Protein AF-A0A137QUU4-F1 (afdb_monomer_lite)

Secondary structure (DSSP, 8-state):
------EEEEEE-SS-HHHHHHHHHHHHHHHHH-TTS-HHHHHHHHS-TT-EEEEEEETTTEEEEEEEEEEEGGGTEEEEEEEEE-GGG-TT-------------

Radius of gyration: 16.74 Å; chains: 1; bounding box: 44×27×54 Å

pLDDT: mean 82.8, std 20.65, range [36.38, 97.19]

Sequence (105 aa):
MRKGVIQIVPVENDKDPRSWVILTGLKTLFQKQLPKMPREYIARLVYDSNSKGLAIIKKGYKVVGGICYRPFAHRGFAEIVFFATNSADQEKAGLGLSSSTASTD

Structure (mmCIF, N/CA/C/O backbone):
data_AF-A0A137QUU4-F1
#
_entry.id   AF-A0A137QUU4-F1
#
loop_
_atom_site.group_PDB
_atom_site.id
_atom_site.type_symbol
_atom_site.label_atom_id
_atom_site.label_alt_id
_atom_site.label_comp_id
_atom_site.label_asym_id
_atom_site.label_entity_id
_atom_site.label_seq_id
_atom_site.pdbx_PDB_ins_code
_atom_site.Cartn_x
_atom_site.Cartn_y
_atom_site.Cartn_z
_atom_site.occupancy
_atom_site.B_iso_or_equiv
_atom_site.auth_seq_id
_atom_site.auth_comp_id
_atom_site.auth_asym_id
_atom_site.auth_atom_id
_atom_site.pdbx_PDB_model_num
ATOM 1 N N . MET A 1 1 ? -15.311 -14.340 22.860 1.00 45.38 1 MET A N 1
ATOM 2 C CA . MET A 1 1 ? -14.633 -13.575 21.786 1.00 45.38 1 MET A CA 1
ATOM 3 C C . MET A 1 1 ? -15.694 -13.037 20.821 1.00 45.38 1 MET A C 1
ATOM 5 O O . MET A 1 1 ? -16.192 -13.789 19.994 1.00 45.38 1 MET A O 1
ATOM 9 N N . ARG A 1 2 ? -16.176 -11.795 20.989 1.00 42.22 2 ARG A N 1
ATOM 10 C CA . ARG A 1 2 ? -17.314 -11.272 20.203 1.00 42.22 2 ARG A CA 1
ATOM 11 C C . ARG A 1 2 ? -16.852 -10.436 19.001 1.00 42.22 2 ARG A C 1
ATOM 13 O O . ARG A 1 2 ? -16.362 -9.329 19.160 1.00 42.22 2 ARG A O 1
ATOM 20 N N . LYS A 1 3 ? -17.088 -11.002 17.813 1.00 46.69 3 LYS A N 1
ATOM 21 C CA . LYS A 1 3 ? -17.714 -10.389 16.624 1.00 46.69 3 LYS A CA 1
ATOM 22 C C . LYS A 1 3 ? -17.316 -8.940 16.282 1.00 46.69 3 LYS A C 1
ATOM 24 O O . LYS A 1 3 ? -17.992 -7.974 16.627 1.00 46.69 3 LYS A O 1
ATOM 29 N N . GLY A 1 4 ? -16.291 -8.839 15.440 1.00 55.03 4 GLY A N 1
ATOM 30 C CA . GLY A 1 4 ? -15.954 -7.659 14.642 1.00 55.03 4 GLY A CA 1
ATOM 31 C C . GLY A 1 4 ? -14.909 -8.022 13.589 1.00 55.03 4 GLY A C 1
ATOM 32 O O . GLY A 1 4 ? -13.821 -7.464 13.620 1.00 55.03 4 GLY A O 1
ATOM 33 N N . VAL A 1 5 ? -15.237 -9.031 12.770 1.00 73.25 5 VAL A N 1
ATOM 34 C CA . VAL A 1 5 ? -14.356 -9.832 11.894 1.00 73.25 5 VAL A CA 1
ATOM 35 C C . VAL A 1 5 ? -13.211 -9.008 11.297 1.00 73.25 5 VAL A C 1
ATOM 37 O O . VAL A 1 5 ? -13.439 -8.114 10.485 1.00 73.25 5 VAL A O 1
ATOM 40 N N . ILE A 1 6 ? -11.988 -9.314 11.734 1.00 85.19 6 ILE A N 1
ATOM 41 C CA . ILE A 1 6 ? -10.766 -8.868 11.070 1.00 85.19 6 ILE A CA 1
ATOM 42 C C . ILE A 1 6 ? -10.607 -9.747 9.833 1.00 85.19 6 ILE A C 1
ATOM 44 O O . ILE A 1 6 ? -10.666 -10.970 9.944 1.00 85.19 6 ILE A O 1
ATOM 48 N N . GLN A 1 7 ? -10.425 -9.134 8.671 1.00 90.44 7 GLN A N 1
ATOM 49 C CA . GLN A 1 7 ? -10.129 -9.845 7.434 1.00 90.44 7 GLN A CA 1
ATOM 50 C C . GLN A 1 7 ? -8.758 -9.413 6.938 1.00 90.44 7 GLN A C 1
ATOM 52 O O . GLN A 1 7 ? -8.400 -8.237 7.015 1.00 90.44 7 GLN A O 1
ATOM 57 N N . ILE A 1 8 ? -8.000 -10.378 6.436 1.00 92.25 8 ILE A N 1
ATOM 58 C CA . ILE A 1 8 ? -6.738 -10.133 5.754 1.00 92.25 8 ILE A CA 1
ATOM 59 C C . ILE A 1 8 ? -7.036 -10.274 4.269 1.00 92.25 8 ILE A C 1
ATOM 61 O O . ILE A 1 8 ? -7.467 -11.337 3.825 1.00 92.25 8 ILE A O 1
ATOM 65 N N . VAL A 1 9 ? -6.867 -9.187 3.526 1.00 94.19 9 VAL A N 1
ATOM 66 C CA . VAL A 1 9 ? -7.248 -9.110 2.118 1.00 94.19 9 VAL A CA 1
ATOM 67 C C . VAL A 1 9 ? -6.010 -8.769 1.291 1.00 94.19 9 VAL A C 1
ATOM 69 O O . VAL A 1 9 ? -5.404 -7.717 1.530 1.00 94.19 9 VAL A O 1
ATOM 72 N N . PRO A 1 10 ? -5.603 -9.635 0.344 1.00 95.88 10 PRO A N 1
ATOM 73 C CA . PRO A 1 10 ? -4.632 -9.247 -0.667 1.00 95.88 10 PRO A CA 1
ATOM 74 C C . PRO A 1 10 ? -5.272 -8.199 -1.581 1.00 95.88 10 PRO A C 1
ATOM 76 O O . PRO A 1 10 ? -6.427 -8.336 -1.977 1.00 95.88 10 PRO A O 1
ATOM 79 N N . VAL A 1 11 ? -4.535 -7.139 -1.885 1.00 96.38 11 VAL A N 1
ATOM 80 C CA . VAL A 1 11 ? -5.008 -6.037 -2.723 1.00 96.38 11 VAL A CA 1
ATOM 81 C C . VAL A 1 11 ? -3.897 -5.594 -3.662 1.00 96.38 11 VAL A C 1
ATOM 83 O O . VAL A 1 11 ? -2.732 -5.553 -3.282 1.00 96.38 11 VAL A O 1
ATOM 86 N N . GLU A 1 12 ? -4.245 -5.241 -4.888 1.00 96.06 12 GLU A N 1
ATOM 87 C CA . GLU A 1 12 ? -3.324 -4.690 -5.879 1.00 96.06 12 GLU A CA 1
ATOM 88 C C . GLU A 1 12 ? -4.049 -3.631 -6.713 1.00 96.06 12 GLU A C 1
ATOM 90 O O . GLU A 1 12 ? -5.259 -3.444 -6.571 1.00 96.06 12 GLU A O 1
ATOM 95 N N . ASN A 1 13 ? -3.321 -2.877 -7.538 1.00 94.44 13 ASN A N 1
ATOM 96 C CA . ASN A 1 13 ? -3.936 -1.885 -8.421 1.00 94.44 13 ASN A CA 1
ATOM 97 C C . ASN A 1 13 ? -4.534 -2.567 -9.669 1.00 94.44 13 ASN A C 1
ATOM 99 O O . ASN A 1 13 ? -4.013 -2.454 -10.776 1.00 94.44 13 ASN A O 1
ATOM 103 N N . ASP A 1 14 ? -5.630 -3.290 -9.459 1.00 93.94 14 ASP A N 1
ATOM 104 C CA . ASP A 1 14 ? -6.393 -4.072 -10.445 1.00 93.94 14 ASP A CA 1
ATOM 105 C C . ASP A 1 14 ? -7.511 -3.269 -11.144 1.00 93.94 14 ASP A C 1
ATOM 107 O O . ASP A 1 14 ? -8.250 -3.808 -11.965 1.00 93.94 14 ASP A O 1
ATOM 111 N N . LYS A 1 15 ? -7.628 -1.968 -10.837 1.00 90.81 15 LYS A N 1
ATOM 112 C CA . LYS A 1 15 ? -8.723 -1.073 -11.262 1.00 90.81 15 LYS A CA 1
ATOM 113 C C . LYS A 1 15 ? -10.108 -1.440 -10.691 1.00 90.81 15 LYS A C 1
ATOM 115 O O . LYS A 1 15 ? -11.094 -0.831 -11.104 1.00 90.81 15 LYS A O 1
ATOM 120 N N . ASP A 1 16 ? -10.207 -2.351 -9.718 1.00 95.12 16 ASP A N 1
ATOM 121 C CA . ASP A 1 16 ? -11.446 -2.607 -8.973 1.00 95.12 16 ASP A CA 1
ATOM 122 C C . ASP A 1 16 ? -11.673 -1.474 -7.946 1.00 95.12 16 ASP A C 1
ATOM 124 O O . ASP A 1 16 ? -10.761 -1.112 -7.187 1.00 95.12 16 ASP A O 1
ATOM 128 N N . PRO A 1 17 ? -12.885 -0.890 -7.874 1.00 94.44 17 PRO A N 1
ATOM 129 C CA . PRO A 1 17 ? -13.184 0.177 -6.921 1.00 94.44 17 PRO A CA 1
ATOM 130 C C . PRO A 1 17 ? -12.930 -0.204 -5.455 1.00 94.44 17 PRO A C 1
ATOM 132 O O . PRO A 1 17 ? -12.502 0.638 -4.665 1.00 94.44 17 PRO A O 1
ATOM 135 N N . ARG A 1 18 ? -13.159 -1.466 -5.065 1.00 93.44 18 ARG A N 1
ATOM 136 C CA . ARG A 1 18 ? -12.913 -1.944 -3.693 1.00 93.44 18 ARG A CA 1
ATOM 137 C C . ARG A 1 18 ? -11.422 -1.982 -3.399 1.00 93.44 18 ARG A C 1
ATOM 139 O O . ARG A 1 18 ? -11.009 -1.526 -2.331 1.00 93.44 18 ARG A O 1
ATOM 146 N N . SER A 1 19 ? -10.618 -2.457 -4.346 1.00 95.31 19 SER A N 1
ATOM 147 C CA . SER A 1 19 ? -9.159 -2.454 -4.233 1.00 95.31 19 SER A CA 1
ATOM 148 C C . SER A 1 19 ? -8.631 -1.030 -4.061 1.00 95.31 19 SER A C 1
ATOM 150 O O . SER A 1 19 ? -7.858 -0.761 -3.144 1.00 95.31 19 SER A O 1
ATOM 152 N N . 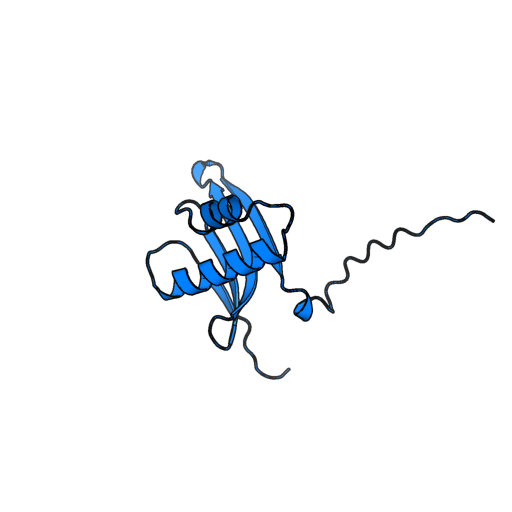TRP A 1 20 ? -9.148 -0.071 -4.833 1.00 95.19 20 TRP A N 1
ATOM 153 C CA . TRP A 1 20 ? -8.806 1.350 -4.702 1.00 95.19 20 TRP A CA 1
ATOM 154 C C . TRP A 1 20 ? -9.144 1.956 -3.336 1.00 95.19 20 TRP A C 1
ATOM 156 O O . TRP A 1 20 ? -8.348 2.727 -2.783 1.00 95.19 20 TRP A O 1
ATOM 166 N N . VAL A 1 21 ? -10.296 1.600 -2.761 1.00 95.50 21 VAL A N 1
ATOM 167 C CA . VAL A 1 21 ? -10.682 2.026 -1.406 1.00 95.50 21 VAL A CA 1
ATOM 168 C C . VAL A 1 21 ? -9.690 1.488 -0.373 1.00 95.50 21 VAL A C 1
ATOM 170 O O . VAL A 1 21 ? -9.194 2.246 0.465 1.00 95.50 21 VAL A O 1
ATOM 173 N N . ILE A 1 22 ? -9.340 0.203 -0.459 1.00 95.75 22 ILE A N 1
ATOM 174 C CA . ILE A 1 22 ? -8.405 -0.440 0.471 1.00 95.75 22 ILE A CA 1
ATOM 175 C C . ILE A 1 22 ? -6.986 0.133 0.314 1.00 95.75 22 ILE A C 1
ATOM 177 O O . ILE A 1 22 ? -6.358 0.481 1.315 1.00 95.75 22 ILE A O 1
ATOM 181 N N . LEU A 1 23 ? -6.493 0.312 -0.916 1.00 96.62 23 LEU A N 1
ATOM 182 C CA . LEU A 1 23 ? -5.191 0.933 -1.200 1.00 96.62 23 LEU A CA 1
ATOM 183 C C . LEU A 1 23 ? -5.118 2.364 -0.660 1.00 96.62 23 LEU A C 1
ATOM 185 O O . LEU A 1 23 ? -4.120 2.761 -0.060 1.00 96.62 23 LEU A O 1
ATOM 189 N N . THR A 1 24 ? -6.198 3.134 -0.792 1.00 96.38 24 THR A N 1
ATOM 190 C CA . THR A 1 24 ? -6.285 4.485 -0.222 1.00 96.38 24 THR A CA 1
ATOM 191 C C . THR A 1 24 ? -6.249 4.462 1.310 1.00 96.38 24 THR A C 1
ATOM 193 O O . THR A 1 24 ? -5.618 5.331 1.930 1.00 96.38 24 THR A O 1
ATOM 196 N N . GLY A 1 25 ? -6.858 3.448 1.929 1.00 95.75 25 GLY A N 1
ATOM 197 C CA . GLY A 1 25 ? -6.747 3.182 3.361 1.00 95.75 25 GLY A CA 1
ATOM 198 C C . GLY A 1 25 ? -5.312 2.861 3.790 1.00 95.75 25 GLY A C 1
ATOM 199 O O . GLY A 1 25 ? -4.810 3.479 4.728 1.00 95.75 25 GLY A O 1
ATOM 200 N N . LEU A 1 26 ? -4.621 1.974 3.064 1.00 96.00 26 LEU A N 1
ATOM 201 C CA . LEU A 1 26 ? -3.210 1.638 3.295 1.00 96.00 26 LEU A CA 1
ATOM 202 C C . LEU A 1 26 ? -2.297 2.857 3.143 1.00 96.00 26 LEU A C 1
ATOM 204 O O . LEU A 1 26 ? -1.505 3.142 4.037 1.00 96.00 26 LEU A O 1
ATOM 208 N N . LYS A 1 27 ? -2.453 3.636 2.066 1.00 96.31 27 LYS A N 1
ATOM 209 C CA . LYS A 1 27 ? -1.719 4.893 1.854 1.00 96.31 27 LYS A CA 1
ATOM 210 C C . LYS A 1 27 ? -1.878 5.828 3.051 1.00 96.31 27 LYS A C 1
ATOM 212 O O . LYS A 1 27 ? -0.893 6.331 3.582 1.00 96.31 27 LYS A O 1
ATOM 217 N N . THR A 1 28 ? -3.119 6.055 3.481 1.00 95.56 28 THR A N 1
ATOM 218 C CA . THR A 1 28 ? -3.418 6.941 4.614 1.00 95.56 28 THR A CA 1
ATOM 219 C C . THR A 1 28 ? -2.811 6.416 5.913 1.00 95.56 28 THR A C 1
ATOM 221 O O . THR A 1 28 ? -2.300 7.202 6.709 1.00 95.56 28 THR A O 1
ATOM 224 N N . LEU A 1 29 ? -2.839 5.099 6.129 1.00 94.81 29 LEU A N 1
ATOM 225 C CA . LEU A 1 29 ? -2.210 4.460 7.281 1.00 94.81 29 LEU A CA 1
ATOM 226 C C . LEU A 1 29 ? -0.692 4.679 7.273 1.00 94.81 29 LEU A C 1
ATOM 228 O O . LEU A 1 29 ? -0.151 5.174 8.258 1.00 94.81 29 LEU A O 1
ATOM 232 N N . PHE A 1 30 ? -0.015 4.373 6.164 1.00 95.38 30 PHE A N 1
ATOM 233 C CA . PHE A 1 30 ? 1.434 4.540 6.044 1.00 95.38 30 PHE A CA 1
ATOM 234 C C . PHE A 1 30 ? 1.854 6.001 6.198 1.00 95.38 30 PHE A C 1
ATOM 236 O O . PHE A 1 30 ? 2.792 6.279 6.930 1.00 95.38 30 PHE A O 1
ATOM 243 N N . GLN A 1 31 ? 1.126 6.950 5.603 1.00 94.88 31 GLN A N 1
ATOM 244 C CA . GLN A 1 31 ? 1.419 8.381 5.755 1.00 94.88 31 GLN A CA 1
ATOM 245 C C . GLN A 1 31 ? 1.309 8.867 7.206 1.00 94.88 31 GLN A C 1
ATOM 247 O O . GLN A 1 31 ? 2.008 9.801 7.591 1.00 94.88 31 GLN A O 1
ATOM 252 N N . LYS A 1 32 ? 0.427 8.262 8.011 1.00 92.69 32 LYS A N 1
ATOM 253 C CA . LYS A 1 32 ? 0.284 8.587 9.438 1.00 92.69 32 LYS A CA 1
ATOM 254 C C . LYS A 1 32 ? 1.358 7.918 10.295 1.00 92.69 32 LYS A C 1
ATOM 256 O O . LYS A 1 32 ? 1.886 8.556 11.195 1.00 92.69 32 LY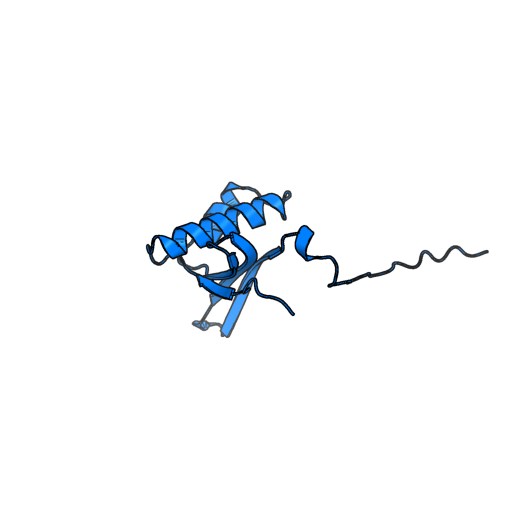S A O 1
ATOM 261 N N . GLN A 1 33 ? 1.654 6.647 10.029 1.00 92.69 33 GLN A N 1
ATOM 262 C CA . GLN A 1 33 ? 2.556 5.832 10.852 1.00 92.69 33 GLN A CA 1
ATOM 263 C C . GLN A 1 33 ? 4.038 5.999 10.475 1.00 92.69 33 GLN A C 1
ATOM 265 O O . GLN A 1 33 ? 4.913 5.733 11.292 1.00 92.69 33 GLN A O 1
ATOM 270 N N . LEU A 1 34 ? 4.335 6.474 9.262 1.00 92.12 34 LEU A N 1
ATOM 271 C CA . LEU A 1 34 ? 5.690 6.698 8.750 1.00 92.12 34 LEU A CA 1
ATOM 272 C C . LEU A 1 34 ? 5.904 8.189 8.418 1.00 92.12 34 LEU A C 1
ATOM 274 O O . LEU A 1 34 ? 6.084 8.535 7.251 1.00 92.12 34 LEU A O 1
ATOM 278 N N . PRO A 1 35 ? 5.916 9.099 9.413 1.00 89.75 35 PRO A N 1
ATOM 279 C CA . PRO A 1 35 ? 6.003 10.545 9.172 1.00 89.75 35 PRO A CA 1
ATOM 280 C C . PRO A 1 35 ? 7.328 10.989 8.535 1.00 89.75 35 PRO A C 1
ATOM 282 O O . PRO A 1 35 ? 7.390 12.052 7.926 1.00 89.75 35 PRO A O 1
ATOM 285 N N . LYS A 1 36 ? 8.389 10.177 8.654 1.00 92.50 36 LYS A N 1
ATOM 286 C CA . LYS A 1 36 ? 9.692 10.422 8.011 1.00 92.50 36 LYS A CA 1
ATOM 287 C C . LYS A 1 36 ? 9.684 10.138 6.504 1.00 92.50 36 LYS A C 1
ATOM 289 O O . LYS A 1 36 ? 10.620 10.528 5.815 1.00 92.50 36 LYS A O 1
ATOM 294 N N . MET A 1 37 ? 8.662 9.447 5.996 1.00 94.88 37 MET A N 1
ATOM 295 C CA . MET A 1 37 ? 8.560 9.081 4.587 1.00 94.88 37 MET A CA 1
ATOM 296 C C . MET A 1 37 ? 7.713 10.117 3.831 1.00 94.88 37 MET A C 1
ATOM 298 O O . MET A 1 37 ? 6.600 10.422 4.268 1.00 94.88 37 MET A O 1
ATOM 302 N N . PRO A 1 38 ? 8.179 10.640 2.680 1.00 96.06 38 PRO A N 1
ATOM 303 C CA . PRO A 1 38 ? 7.407 11.596 1.890 1.00 96.06 38 PRO A CA 1
ATOM 304 C C . PRO A 1 38 ? 6.051 11.028 1.454 1.00 96.06 38 PRO A C 1
ATOM 306 O O . PRO A 1 38 ? 5.942 9.870 1.035 1.00 96.06 38 PRO A O 1
ATOM 309 N N . ARG A 1 39 ? 5.002 11.854 1.515 1.00 94.38 39 ARG A N 1
ATOM 310 C CA . ARG A 1 39 ? 3.620 11.429 1.232 1.00 94.38 39 ARG A CA 1
ATOM 311 C C . ARG A 1 39 ? 3.449 10.971 -0.212 1.00 94.38 39 ARG A C 1
ATOM 313 O O . ARG A 1 39 ? 2.736 9.996 -0.457 1.00 94.38 39 ARG A O 1
ATOM 320 N N . GLU A 1 40 ? 4.121 11.653 -1.129 1.00 95.12 40 GLU A N 1
ATOM 321 C CA . GLU A 1 40 ? 4.151 11.391 -2.566 1.00 95.12 40 GLU A CA 1
ATOM 322 C C . GLU A 1 40 ? 4.882 10.079 -2.850 1.00 95.12 40 GLU A C 1
ATOM 324 O O . GLU A 1 40 ? 4.424 9.277 -3.660 1.00 95.12 40 GLU A O 1
ATOM 329 N N . TYR A 1 41 ? 5.980 9.816 -2.131 1.00 96.12 41 TYR A N 1
ATOM 330 C CA . TYR A 1 41 ? 6.725 8.564 -2.242 1.00 96.12 41 TYR A CA 1
ATOM 331 C C . TYR A 1 41 ? 5.870 7.366 -1.814 1.00 96.12 41 TYR A C 1
ATOM 333 O O . TYR A 1 41 ? 5.800 6.371 -2.538 1.00 96.12 41 TYR A O 1
ATOM 341 N N . ILE A 1 42 ? 5.159 7.487 -0.686 1.00 96.12 42 ILE A N 1
ATOM 342 C CA . ILE A 1 42 ? 4.218 6.460 -0.222 1.00 96.12 42 ILE A CA 1
ATOM 343 C C . ILE A 1 42 ? 3.117 6.233 -1.258 1.00 96.12 42 ILE A C 1
ATOM 345 O O . ILE A 1 42 ? 2.874 5.095 -1.648 1.00 96.12 42 ILE A O 1
ATOM 349 N N . ALA A 1 43 ? 2.457 7.301 -1.715 1.00 96.12 43 ALA A N 1
ATOM 350 C CA . ALA A 1 43 ? 1.367 7.190 -2.680 1.00 96.12 43 ALA A CA 1
ATOM 351 C C . ALA A 1 43 ? 1.829 6.512 -3.975 1.00 96.12 43 ALA A C 1
ATOM 353 O O . ALA A 1 43 ? 1.172 5.586 -4.444 1.00 96.12 43 ALA A O 1
ATOM 354 N N . ARG A 1 44 ? 2.990 6.917 -4.502 1.00 95.69 44 ARG A N 1
ATOM 355 C CA . ARG A 1 44 ? 3.572 6.341 -5.716 1.00 95.69 44 ARG A CA 1
ATOM 356 C C . ARG A 1 44 ? 3.779 4.837 -5.592 1.00 95.69 44 ARG A C 1
ATOM 358 O O . ARG A 1 44 ? 3.448 4.124 -6.525 1.00 95.69 44 ARG A O 1
ATOM 365 N N . LEU A 1 45 ? 4.301 4.356 -4.463 1.00 95.75 45 LEU A N 1
ATOM 366 C CA . LEU A 1 45 ? 4.575 2.929 -4.276 1.00 95.75 45 LEU A CA 1
ATOM 367 C C . LEU A 1 45 ? 3.340 2.108 -3.909 1.00 95.75 45 LEU A C 1
ATOM 369 O O . LEU A 1 45 ? 3.275 0.949 -4.297 1.00 95.75 45 LEU A O 1
ATOM 373 N N . VAL A 1 46 ? 2.365 2.678 -3.196 1.00 96.25 46 VAL A N 1
ATOM 374 C CA . VAL A 1 46 ? 1.101 1.987 -2.882 1.00 96.25 46 VAL A CA 1
ATOM 375 C C . VAL A 1 46 ? 0.232 1.809 -4.129 1.00 96.25 46 VAL A C 1
ATOM 377 O O . VAL A 1 46 ? -0.437 0.790 -4.252 1.00 96.25 46 VAL A O 1
ATOM 380 N N . TYR A 1 47 ? 0.242 2.775 -5.052 1.00 95.56 47 TYR A N 1
ATOM 381 C CA . TYR A 1 47 ? -0.524 2.698 -6.303 1.00 95.56 47 TYR A CA 1
ATOM 382 C C . TYR A 1 47 ? 0.266 2.100 -7.483 1.00 95.56 47 TYR A C 1
ATOM 384 O O . TYR A 1 47 ? -0.287 1.970 -8.576 1.00 95.56 47 TYR A O 1
ATOM 392 N N . ASP A 1 48 ? 1.538 1.739 -7.296 1.00 95.38 48 ASP A N 1
ATOM 393 C CA . ASP A 1 48 ? 2.358 1.088 -8.325 1.00 95.38 48 ASP A CA 1
ATOM 394 C C . ASP A 1 48 ? 1.781 -0.294 -8.669 1.00 95.38 48 ASP A C 1
ATOM 396 O O . ASP A 1 48 ? 1.508 -1.096 -7.779 1.00 95.38 48 ASP A O 1
ATOM 400 N N . SER A 1 49 ? 1.630 -0.596 -9.959 1.00 93.38 49 SER A N 1
ATOM 401 C CA . SER A 1 49 ? 1.154 -1.899 -10.439 1.00 93.38 49 SER A CA 1
ATOM 402 C C . SER A 1 49 ? 2.114 -3.049 -10.126 1.00 93.38 49 SER A C 1
ATOM 404 O O . SER A 1 49 ? 1.710 -4.207 -10.138 1.00 93.38 49 SER A O 1
ATOM 406 N N . ASN A 1 50 ? 3.388 -2.749 -9.855 1.00 93.75 50 ASN A N 1
ATOM 407 C CA . ASN A 1 50 ? 4.379 -3.740 -9.434 1.00 93.75 50 ASN A CA 1
ATOM 408 C C . ASN A 1 50 ? 4.338 -4.011 -7.925 1.00 93.75 50 ASN A C 1
ATOM 410 O O . ASN A 1 50 ? 4.985 -4.946 -7.454 1.00 93.75 50 ASN A O 1
ATOM 414 N N . SER A 1 51 ? 3.627 -3.187 -7.158 1.00 94.69 51 SER A N 1
ATOM 415 C CA . SER A 1 51 ? 3.468 -3.362 -5.721 1.00 94.69 51 SER A CA 1
ATOM 416 C C . SER A 1 51 ? 2.178 -4.110 -5.413 1.00 94.69 51 SER A C 1
ATOM 418 O O . SER A 1 51 ? 1.145 -3.921 -6.050 1.00 94.69 51 SER A O 1
ATOM 420 N N . LYS A 1 52 ? 2.232 -4.934 -4.372 1.00 96.38 52 LYS A N 1
ATOM 421 C CA . LYS A 1 52 ? 1.088 -5.640 -3.809 1.00 96.38 52 LYS A CA 1
ATOM 422 C C . LYS A 1 52 ? 0.887 -5.218 -2.365 1.00 96.38 52 LYS A C 1
ATOM 424 O O . LYS A 1 52 ? 1.835 -4.963 -1.624 1.00 96.38 52 LYS A O 1
ATOM 429 N N . GLY A 1 53 ? -0.370 -5.146 -1.968 1.00 96.44 53 GLY A N 1
ATOM 430 C CA . GLY A 1 53 ? -0.800 -4.851 -0.617 1.00 96.44 53 GLY A CA 1
ATOM 431 C C . GLY A 1 53 ? -1.335 -6.096 0.080 1.00 96.44 53 GLY A C 1
ATOM 432 O O . GLY A 1 53 ? -2.018 -6.927 -0.514 1.00 96.44 53 GLY A O 1
ATOM 433 N N . LEU A 1 54 ? -1.072 -6.196 1.376 1.00 96.69 54 LEU A N 1
ATOM 434 C CA . LEU A 1 54 ? -1.794 -7.072 2.286 1.00 96.69 54 LEU A CA 1
ATOM 435 C C . LEU A 1 54 ? -2.470 -6.186 3.327 1.00 96.69 54 LEU A C 1
ATOM 437 O O . LEU A 1 54 ? -1.794 -5.618 4.184 1.00 96.69 54 LEU A O 1
ATOM 441 N N . ALA A 1 55 ? -3.787 -6.023 3.230 1.00 95.75 55 ALA A N 1
ATOM 442 C CA . ALA A 1 55 ? -4.544 -5.146 4.109 1.00 95.75 55 ALA A CA 1
ATOM 443 C C . ALA A 1 55 ? -5.227 -5.933 5.224 1.00 95.75 55 ALA A C 1
ATOM 445 O O . ALA A 1 55 ? -5.897 -6.934 4.982 1.00 95.75 55 ALA A O 1
ATOM 446 N N . ILE A 1 56 ? -5.112 -5.431 6.446 1.00 94.06 56 ILE A N 1
ATOM 447 C CA . ILE A 1 56 ? -5.896 -5.879 7.589 1.00 94.06 56 ILE A CA 1
ATOM 448 C C . ILE A 1 56 ? -7.083 -4.929 7.696 1.00 94.06 56 ILE A C 1
ATOM 450 O O . ILE A 1 56 ? -6.917 -3.753 8.034 1.00 94.06 56 ILE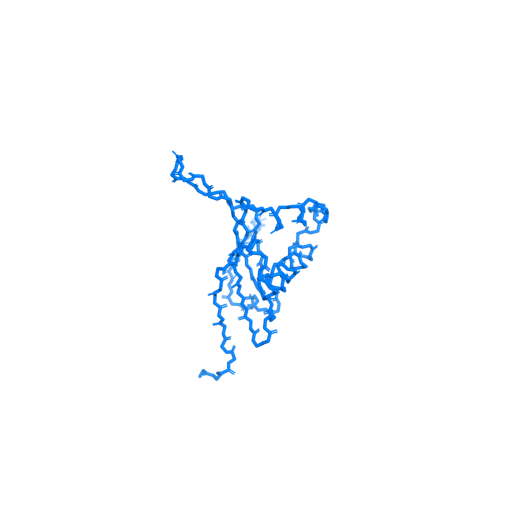 A O 1
ATOM 454 N N . ILE A 1 57 ? -8.279 -5.426 7.389 1.00 92.38 57 ILE A N 1
ATOM 455 C CA . ILE A 1 57 ? -9.513 -4.643 7.404 1.00 92.38 57 ILE A CA 1
ATOM 456 C C . ILE A 1 57 ? -10.426 -5.068 8.553 1.00 92.38 57 ILE A C 1
ATOM 458 O O . ILE A 1 57 ? -10.539 -6.244 8.899 1.00 92.38 57 ILE A O 1
ATOM 462 N N . LYS A 1 58 ? -11.108 -4.087 9.138 1.00 88.75 58 LYS A N 1
ATOM 463 C CA . LYS A 1 58 ? -12.264 -4.265 10.024 1.00 88.75 58 LYS A CA 1
ATOM 464 C C . LYS A 1 58 ? -13.498 -3.672 9.343 1.00 88.75 58 LYS A C 1
ATOM 466 O O . LYS A 1 58 ? -13.355 -2.862 8.432 1.00 88.75 58 LYS A O 1
ATOM 471 N N . LYS A 1 59 ? -14.691 -4.079 9.804 1.00 82.31 59 LYS A N 1
ATOM 472 C CA . LYS A 1 59 ? -16.037 -3.556 9.455 1.00 82.31 59 LYS A CA 1
ATOM 473 C C . LYS A 1 59 ? -16.033 -2.388 8.441 1.00 82.31 59 LYS A C 1
ATOM 475 O O . LYS A 1 59 ? -15.624 -1.285 8.792 1.00 82.31 59 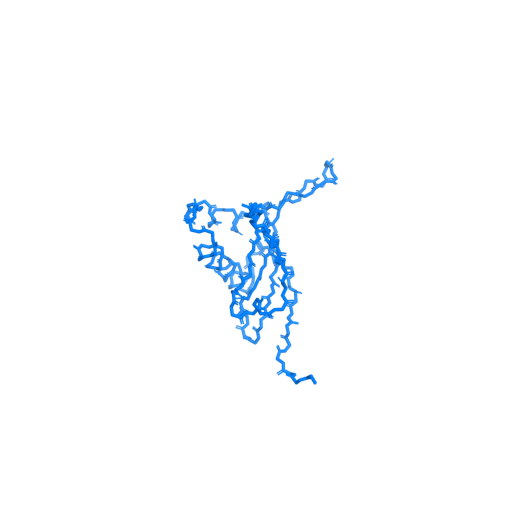LYS A O 1
ATOM 480 N N . GLY A 1 60 ? -16.535 -2.619 7.224 1.00 81.44 60 GLY A N 1
ATOM 481 C CA . GLY A 1 60 ? -16.712 -1.563 6.215 1.00 81.44 60 GLY A CA 1
ATOM 482 C C . GLY A 1 60 ? -15.410 -1.056 5.578 1.00 81.44 60 GLY A C 1
ATOM 483 O O . GLY A 1 60 ? -15.251 0.148 5.416 1.00 81.44 60 GLY A O 1
ATOM 484 N N . TYR A 1 61 ? -14.475 -1.957 5.248 1.00 84.94 61 TYR A N 1
ATOM 485 C CA . TYR A 1 61 ? -13.177 -1.649 4.613 1.00 84.94 61 TYR A CA 1
ATOM 486 C C . TYR A 1 61 ? -12.246 -0.728 5.416 1.00 84.94 61 TYR A C 1
ATOM 488 O O . TYR A 1 61 ? -11.298 -0.159 4.872 1.00 84.94 61 TYR A O 1
ATOM 496 N N . LYS A 1 62 ? -12.460 -0.597 6.729 1.00 90.81 62 LYS A N 1
ATOM 497 C CA . LYS A 1 62 ? -11.568 0.182 7.585 1.00 90.81 62 LYS A CA 1
ATOM 498 C C . LYS A 1 62 ? -10.227 -0.534 7.711 1.00 90.81 62 LYS A C 1
ATOM 500 O O . LYS A 1 62 ? -10.118 -1.521 8.437 1.00 90.81 62 LYS A O 1
ATOM 505 N N . VAL A 1 63 ? -9.205 -0.006 7.046 1.00 93.44 63 VAL A N 1
ATOM 506 C CA . VAL A 1 63 ? -7.828 -0.499 7.152 1.00 93.44 63 VAL A CA 1
ATOM 507 C C . VAL A 1 63 ? -7.269 -0.163 8.535 1.00 93.44 63 VAL A C 1
ATOM 509 O O . VAL A 1 63 ? -7.232 1.000 8.940 1.00 93.44 63 VAL A O 1
ATOM 512 N N . VAL A 1 64 ? -6.846 -1.190 9.267 1.00 92.69 64 VAL A N 1
ATOM 513 C CA . VAL A 1 64 ? -6.224 -1.073 10.598 1.00 92.69 64 VAL A CA 1
ATOM 514 C C . VAL A 1 64 ? -4.757 -1.486 10.606 1.00 92.69 64 VAL A C 1
ATOM 516 O O . VAL A 1 64 ? -4.043 -1.210 11.563 1.00 92.69 64 VAL A O 1
ATOM 519 N N . GLY A 1 65 ? -4.288 -2.114 9.535 1.00 94.38 65 GLY A N 1
ATOM 520 C CA . GLY A 1 65 ? -2.903 -2.515 9.368 1.00 94.38 65 GLY A CA 1
ATOM 521 C C . GLY A 1 65 ? -2.640 -2.951 7.941 1.00 94.38 65 GLY A C 1
ATOM 522 O O . GLY A 1 65 ? -3.579 -3.201 7.182 1.00 94.38 65 GLY A O 1
ATOM 523 N N . GLY A 1 66 ? -1.372 -3.066 7.577 1.00 95.81 66 GLY A N 1
ATOM 524 C CA . GLY A 1 66 ? -1.019 -3.735 6.342 1.00 95.81 66 GLY A CA 1
ATOM 525 C C . GLY A 1 66 ? 0.438 -3.639 5.945 1.00 95.81 66 GLY A C 1
ATOM 526 O O . GLY A 1 66 ? 1.252 -2.966 6.581 1.00 95.81 66 GLY A O 1
ATOM 527 N N . ILE A 1 67 ? 0.727 -4.351 4.863 1.00 96.94 67 ILE A N 1
ATOM 528 C CA . ILE A 1 67 ? 2.047 -4.483 4.258 1.00 96.94 67 ILE A CA 1
ATOM 529 C C . ILE A 1 67 ? 1.939 -4.050 2.802 1.00 96.94 67 ILE A C 1
ATOM 531 O O . ILE A 1 67 ? 0.997 -4.443 2.120 1.00 96.94 67 ILE A O 1
ATOM 535 N N . CYS A 1 68 ? 2.894 -3.262 2.325 1.00 97.19 68 CYS A N 1
ATOM 536 C CA . CYS A 1 68 ? 3.128 -3.050 0.902 1.00 97.19 68 CYS A CA 1
ATOM 537 C C . CYS A 1 68 ? 4.432 -3.759 0.539 1.00 97.19 68 CYS A C 1
ATOM 539 O O . CYS A 1 68 ? 5.450 -3.517 1.191 1.00 97.19 68 CYS A O 1
ATOM 541 N N . TYR A 1 69 ? 4.406 -4.637 -0.457 1.00 96.69 69 TYR A N 1
ATOM 542 C CA . TYR A 1 69 ? 5.570 -5.403 -0.885 1.00 96.69 69 TYR A CA 1
ATOM 543 C C . TYR A 1 69 ? 5.666 -5.489 -2.408 1.00 96.69 69 TYR A C 1
ATOM 545 O O . TYR A 1 69 ? 4.656 -5.457 -3.107 1.00 96.69 69 TYR A O 1
ATOM 553 N N . ARG A 1 70 ? 6.884 -5.630 -2.930 1.00 96.00 70 ARG A N 1
ATOM 554 C CA . ARG A 1 70 ? 7.153 -5.813 -4.358 1.00 96.00 70 ARG A CA 1
ATOM 555 C C . ARG A 1 70 ? 7.724 -7.213 -4.604 1.00 96.00 70 ARG A C 1
ATOM 557 O O . ARG A 1 70 ? 8.835 -7.491 -4.149 1.00 96.00 70 ARG A O 1
ATOM 564 N N . PRO A 1 71 ? 6.992 -8.116 -5.279 1.00 94.25 71 PRO A N 1
ATOM 565 C CA . PRO A 1 71 ? 7.504 -9.439 -5.612 1.00 94.25 71 PRO A CA 1
ATOM 566 C C . PRO A 1 71 ? 8.469 -9.385 -6.807 1.00 94.25 71 PRO A C 1
ATOM 568 O O . PRO A 1 71 ? 8.180 -8.762 -7.825 1.00 94.25 71 PRO A O 1
ATOM 571 N N . PHE A 1 72 ? 9.582 -10.110 -6.718 1.00 94.50 72 PHE A N 1
ATOM 572 C CA . PHE A 1 72 ? 10.532 -10.340 -7.808 1.00 94.50 72 PHE A CA 1
ATOM 573 C C . PHE A 1 72 ? 10.525 -11.827 -8.168 1.00 94.50 72 PHE A C 1
ATOM 575 O O . PHE A 1 72 ? 11.419 -12.581 -7.781 1.00 94.50 72 PHE A O 1
ATOM 582 N N . ALA A 1 73 ? 9.484 -12.263 -8.885 1.00 88.50 73 ALA A N 1
ATOM 583 C CA . ALA A 1 73 ? 9.225 -13.681 -9.158 1.00 88.50 73 ALA A CA 1
ATOM 584 C C . ALA A 1 73 ? 10.413 -14.399 -9.823 1.00 88.50 73 ALA A C 1
ATOM 586 O O . ALA A 1 73 ? 10.724 -15.532 -9.471 1.00 88.50 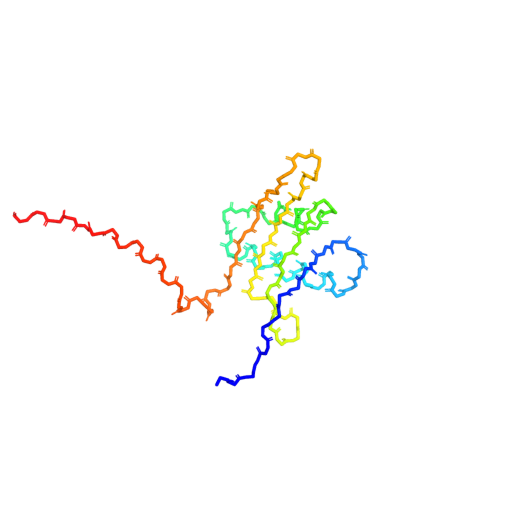73 ALA A O 1
ATOM 587 N N . HIS A 1 74 ? 11.133 -13.716 -10.717 1.00 91.31 74 HIS A N 1
ATOM 588 C CA . HIS A 1 74 ? 12.323 -14.245 -11.393 1.00 91.31 74 HIS A CA 1
ATOM 589 C C . HIS A 1 74 ? 13.537 -14.425 -10.476 1.00 91.31 74 HIS A C 1
ATOM 591 O O . HIS A 1 74 ? 14.444 -15.175 -10.818 1.00 91.31 74 HIS A O 1
ATOM 597 N N . ARG A 1 75 ? 13.581 -13.731 -9.332 1.00 90.81 75 ARG A N 1
ATOM 598 C CA . ARG A 1 75 ? 14.682 -13.798 -8.354 1.00 90.81 75 ARG A CA 1
ATOM 599 C C . ARG A 1 75 ? 14.308 -14.552 -7.076 1.00 90.81 75 ARG A C 1
ATOM 601 O O . ARG A 1 75 ? 15.160 -14.712 -6.212 1.00 90.81 75 ARG A O 1
ATOM 608 N N . GLY A 1 76 ? 13.055 -14.986 -6.937 1.00 92.94 76 GLY A N 1
ATOM 609 C CA . GLY A 1 76 ? 12.590 -15.769 -5.791 1.00 92.94 76 GLY A CA 1
ATOM 610 C C . GLY A 1 76 ? 12.483 -15.002 -4.467 1.00 92.94 76 GLY A C 1
ATOM 611 O O . GLY A 1 76 ? 12.478 -15.635 -3.417 1.00 92.94 76 GLY A O 1
ATOM 612 N N . PHE A 1 77 ? 12.388 -13.665 -4.480 1.00 94.00 77 PHE A N 1
ATOM 613 C CA . PHE A 1 77 ? 12.211 -12.870 -3.254 1.00 94.00 77 PHE A CA 1
ATOM 614 C C . PHE A 1 77 ? 11.149 -11.775 -3.405 1.00 94.00 77 PHE A C 1
ATOM 616 O O . PHE A 1 77 ? 10.736 -11.432 -4.513 1.00 94.00 77 PHE A O 1
ATOM 623 N N . ALA A 1 78 ? 10.708 -11.214 -2.278 1.00 93.56 78 ALA A N 1
ATOM 624 C CA . ALA A 1 78 ? 9.836 -10.046 -2.228 1.00 93.56 78 ALA A CA 1
ATOM 625 C C . ALA A 1 78 ? 10.419 -8.997 -1.276 1.00 93.56 78 ALA A C 1
ATOM 627 O O . ALA A 1 78 ? 10.892 -9.327 -0.191 1.00 93.56 78 ALA A O 1
ATOM 628 N N . GLU A 1 79 ? 10.382 -7.734 -1.684 1.00 95.00 79 GLU A N 1
ATOM 629 C CA . GLU A 1 79 ? 10.818 -6.605 -0.864 1.00 95.00 79 GLU A CA 1
ATOM 630 C C . GLU A 1 79 ? 9.625 -6.048 -0.087 1.00 95.00 79 GLU A C 1
ATOM 632 O O . GLU A 1 79 ? 8.622 -5.674 -0.694 1.00 95.00 79 GLU A O 1
ATOM 637 N N . ILE A 1 80 ? 9.722 -5.963 1.242 1.00 95.62 80 ILE A N 1
ATOM 638 C CA . ILE A 1 80 ? 8.730 -5.253 2.057 1.00 95.62 80 ILE A CA 1
ATOM 639 C C . ILE A 1 80 ? 9.061 -3.762 2.006 1.00 95.62 80 ILE A C 1
ATOM 641 O O . ILE A 1 80 ? 10.041 -3.312 2.589 1.00 95.62 80 ILE A O 1
ATOM 645 N N . VAL A 1 81 ? 8.220 -3.001 1.313 1.00 95.50 81 VAL A N 1
ATOM 646 C CA . VAL A 1 81 ? 8.386 -1.558 1.112 1.00 95.50 81 VAL A CA 1
ATOM 647 C C . VAL A 1 81 ? 7.850 -0.783 2.312 1.00 95.50 81 VAL A C 1
ATOM 649 O O . VAL A 1 81 ? 8.499 0.137 2.804 1.00 95.50 81 VAL A O 1
ATOM 652 N N . PHE A 1 82 ? 6.658 -1.151 2.790 1.00 95.94 82 PHE A N 1
ATOM 653 C CA . PHE A 1 82 ? 6.029 -0.521 3.948 1.00 95.94 82 PHE A CA 1
ATOM 654 C C . PHE A 1 82 ? 5.364 -1.557 4.842 1.00 95.94 82 PHE A C 1
ATOM 656 O O . PHE A 1 82 ? 4.752 -2.512 4.367 1.00 95.94 82 PHE A O 1
ATOM 663 N N . PHE A 1 83 ? 5.415 -1.303 6.144 1.00 94.94 83 PHE A N 1
ATOM 664 C CA . PHE A 1 83 ? 4.682 -2.041 7.159 1.00 94.94 83 PHE A CA 1
ATOM 665 C C . PHE A 1 83 ? 4.175 -1.055 8.208 1.00 94.94 83 PHE A C 1
ATOM 667 O O . PHE A 1 83 ? 4.940 -0.231 8.705 1.00 94.94 83 PHE A O 1
ATOM 674 N N . ALA A 1 84 ? 2.886 -1.120 8.533 1.00 93.81 84 ALA A N 1
ATOM 675 C CA . ALA A 1 84 ? 2.307 -0.311 9.595 1.00 93.81 84 ALA A CA 1
ATOM 676 C C . ALA A 1 84 ? 1.045 -0.955 10.166 1.00 93.81 84 ALA A C 1
ATOM 678 O O . ALA A 1 84 ? 0.306 -1.662 9.478 1.00 93.81 84 ALA A O 1
ATOM 679 N N . THR A 1 85 ? 0.760 -0.638 11.425 1.00 91.06 85 THR A N 1
ATOM 680 C CA . THR A 1 85 ? -0.489 -0.988 12.109 1.00 91.06 85 THR A CA 1
ATOM 681 C C . THR A 1 85 ? -0.986 0.237 12.865 1.00 91.06 85 THR A C 1
ATOM 683 O O . THR A 1 85 ? -0.192 1.112 13.207 1.00 91.06 85 THR A O 1
ATOM 686 N N . ASN A 1 86 ? -2.291 0.350 13.087 1.00 82.56 86 ASN A N 1
ATOM 687 C CA . ASN A 1 86 ? -2.847 1.451 13.857 1.00 82.56 86 ASN A CA 1
ATOM 688 C C . ASN A 1 86 ? -2.694 1.177 15.362 1.00 82.56 86 ASN A C 1
ATOM 690 O O . ASN A 1 86 ? -3.156 0.153 15.861 1.00 82.56 86 ASN A O 1
ATOM 694 N N . SER A 1 87 ? -2.085 2.114 16.087 1.00 59.12 87 SER A N 1
ATOM 695 C CA . SER A 1 87 ? -1.636 1.968 17.480 1.00 59.12 87 SER A CA 1
ATOM 696 C C . SER A 1 87 ? -2.761 1.702 18.490 1.00 59.12 87 SER A C 1
ATOM 698 O O . SER A 1 87 ? -2.529 1.072 19.512 1.00 59.12 87 SER A O 1
ATOM 700 N N . ALA A 1 88 ? -4.004 2.099 18.193 1.00 56.97 88 ALA A N 1
ATOM 701 C CA . ALA A 1 88 ? -5.159 1.776 19.042 1.00 56.97 88 ALA A CA 1
ATOM 702 C C . ALA A 1 88 ? -5.451 0.260 19.132 1.00 56.97 88 ALA A C 1
ATOM 704 O O . ALA A 1 88 ? -6.182 -0.174 20.014 1.00 56.97 88 ALA A O 1
ATOM 705 N N . ASP A 1 89 ? -4.880 -0.543 18.227 1.00 51.47 89 ASP A N 1
ATOM 706 C CA . ASP A 1 89 ? -4.932 -2.007 18.248 1.00 51.47 89 ASP A CA 1
ATOM 707 C C . ASP A 1 89 ? -3.594 -2.642 18.711 1.00 51.47 89 ASP A C 1
ATOM 709 O O . ASP A 1 89 ? -3.464 -3.866 18.699 1.00 51.47 89 ASP A O 1
ATOM 713 N N . GLN A 1 90 ? -2.596 -1.840 19.123 1.00 44.81 90 GLN A N 1
ATOM 714 C CA . GLN A 1 90 ? -1.255 -2.304 19.527 1.00 44.81 90 GLN A CA 1
ATOM 715 C C . GLN A 1 90 ? -1.113 -2.717 21.002 1.00 44.81 90 GLN A C 1
ATOM 717 O O . GLN A 1 90 ? -0.023 -3.121 21.398 1.00 44.81 90 GLN A O 1
ATOM 722 N N . GLU A 1 91 ? -2.161 -2.704 21.829 1.00 43.44 91 GLU A N 1
ATOM 723 C CA . GLU A 1 91 ? -2.011 -2.971 23.276 1.00 43.44 91 GLU A CA 1
ATOM 724 C C . GLU A 1 91 ? -1.633 -4.419 23.670 1.00 43.44 91 GLU A C 1
ATOM 726 O O . GLU A 1 91 ? -1.633 -4.747 24.852 1.00 43.44 91 GLU A O 1
ATOM 731 N N . LYS A 1 92 ? -1.260 -5.312 22.740 1.00 47.53 92 LYS A N 1
ATOM 732 C CA . LYS A 1 92 ? -0.825 -6.682 23.093 1.00 47.53 92 LYS A CA 1
ATOM 733 C C . LYS A 1 92 ? 0.354 -7.271 22.320 1.00 47.53 92 LYS A C 1
ATOM 735 O O . LYS A 1 92 ? 0.643 -8.450 22.494 1.00 47.53 92 LYS A O 1
ATOM 740 N N . ALA A 1 93 ? 1.075 -6.486 21.524 1.00 42.12 93 ALA A N 1
ATOM 741 C CA . ALA A 1 93 ? 2.318 -6.947 20.900 1.00 42.12 93 ALA A CA 1
ATOM 742 C C . ALA A 1 93 ? 3.513 -6.212 21.517 1.00 42.12 93 ALA A C 1
ATOM 744 O O . ALA A 1 93 ? 4.170 -5.399 20.871 1.00 42.12 93 ALA A O 1
ATOM 745 N N . GLY A 1 94 ? 3.754 -6.467 22.805 1.00 43.66 94 GLY A N 1
ATOM 746 C CA . GLY A 1 94 ? 4.933 -5.983 23.509 1.00 43.66 94 GLY A CA 1
ATOM 747 C C . GLY A 1 94 ? 6.207 -6.577 22.912 1.00 43.66 94 GLY A C 1
ATOM 748 O O . GLY A 1 94 ? 6.637 -7.650 23.312 1.00 43.66 94 GLY A O 1
ATOM 749 N N . LEU A 1 95 ? 6.840 -5.848 21.997 1.00 42.91 95 LEU A N 1
ATOM 750 C CA . LEU A 1 95 ? 8.294 -5.852 21.854 1.00 42.91 95 LEU A CA 1
ATOM 751 C C . LEU A 1 95 ? 8.832 -4.741 22.756 1.00 42.91 95 LEU A C 1
ATOM 753 O O . LEU A 1 95 ? 9.315 -3.706 22.307 1.00 42.91 95 LEU A O 1
ATOM 757 N N . GLY A 1 96 ? 8.684 -4.958 24.063 1.00 38.00 96 GLY A N 1
ATOM 758 C CA . GLY A 1 96 ? 9.476 -4.251 25.050 1.00 38.00 96 GLY A CA 1
ATOM 759 C C . GLY A 1 96 ? 10.897 -4.787 24.967 1.00 38.00 96 GLY A C 1
ATOM 760 O O . GLY A 1 96 ? 11.237 -5.729 25.675 1.00 38.00 96 GLY A O 1
ATOM 761 N N . LEU A 1 97 ? 11.735 -4.200 24.112 1.00 44.09 97 LEU A N 1
ATOM 762 C CA . LEU A 1 97 ? 13.157 -4.158 24.428 1.00 44.09 97 LEU A CA 1
ATOM 763 C C . LEU A 1 97 ? 13.273 -3.186 25.606 1.00 44.09 97 LEU A C 1
ATOM 765 O O . LEU A 1 97 ? 13.414 -1.979 25.426 1.00 44.09 97 LEU A O 1
ATOM 769 N N . SER A 1 98 ? 13.122 -3.700 26.825 1.00 42.69 98 SER A N 1
ATOM 770 C CA . SER A 1 98 ? 13.581 -2.987 28.005 1.00 42.69 98 SER A CA 1
ATOM 771 C C . SER A 1 98 ? 15.097 -2.881 27.877 1.00 42.69 98 SER A C 1
ATOM 773 O O . SER A 1 98 ? 15.821 -3.827 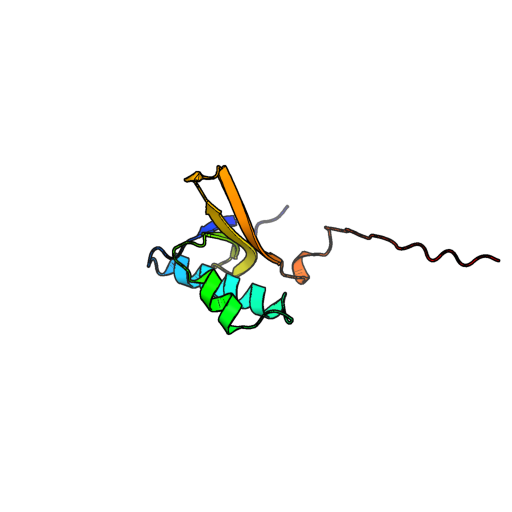28.182 1.00 42.69 98 SER A O 1
ATOM 775 N N . SER A 1 99 ? 15.590 -1.747 27.387 1.00 40.34 99 SER A N 1
ATOM 776 C CA . SER A 1 99 ? 16.952 -1.326 27.675 1.00 40.34 99 SER A CA 1
ATOM 777 C C . SER A 1 99 ? 17.016 -1.094 29.182 1.00 40.34 99 SER A C 1
ATOM 779 O O . SER A 1 99 ? 16.643 -0.026 29.666 1.00 40.34 99 SER A O 1
ATOM 781 N N . SER A 1 100 ? 17.400 -2.122 29.937 1.00 41.94 100 SER A N 1
ATOM 782 C CA . SER A 1 100 ? 17.783 -1.968 31.332 1.00 41.94 100 SER A CA 1
ATOM 783 C C . SER A 1 100 ? 18.995 -1.043 31.359 1.00 41.94 100 SER A C 1
ATOM 785 O O . SER A 1 100 ? 20.097 -1.432 30.972 1.00 41.94 100 SER A O 1
ATOM 787 N N . THR A 1 101 ? 18.774 0.206 31.755 1.00 40.75 101 THR A N 1
ATOM 788 C CA . THR A 1 101 ? 19.829 1.124 32.167 1.00 40.75 101 THR A CA 1
ATOM 789 C C . THR A 1 101 ? 20.541 0.492 33.356 1.00 40.75 101 THR A C 1
ATOM 791 O O . THR A 1 101 ? 19.976 0.408 34.444 1.00 40.75 101 THR A O 1
ATOM 794 N N . ALA A 1 102 ? 21.759 0.001 33.135 1.00 43.41 102 ALA A N 1
ATOM 795 C CA . ALA A 1 102 ? 22.681 -0.310 34.213 1.00 43.41 102 ALA A CA 1
ATOM 796 C C . ALA A 1 102 ? 23.137 1.020 34.826 1.00 43.41 102 ALA A C 1
ATOM 798 O O . ALA A 1 102 ? 24.010 1.696 34.288 1.00 43.41 102 ALA A O 1
ATOM 799 N N . SER A 1 103 ? 22.489 1.427 35.912 1.00 36.97 103 SER A N 1
ATOM 800 C CA . SER A 1 103 ? 23.056 2.357 36.882 1.00 36.97 103 SER A CA 1
ATOM 801 C C . SER A 1 103 ? 23.813 1.519 37.908 1.00 36.97 103 SER A C 1
ATOM 803 O O . SER A 1 103 ? 23.206 0.764 38.663 1.00 36.97 103 SER A O 1
ATOM 805 N N . THR A 1 104 ? 25.139 1.588 37.843 1.00 42.69 104 THR A N 1
ATOM 806 C CA . THR A 1 104 ? 26.062 1.075 38.856 1.00 42.69 104 THR A CA 1
ATOM 807 C C . THR A 1 104 ? 25.956 1.968 40.091 1.00 42.69 104 THR A C 1
ATOM 809 O O . THR A 1 104 ? 26.231 3.163 39.982 1.00 42.69 104 THR A O 1
ATOM 812 N N . ASP A 1 105 ? 25.521 1.387 41.210 1.00 36.38 105 ASP A N 1
ATOM 813 C CA . ASP A 1 105 ? 25.885 1.844 42.559 1.00 36.38 105 ASP A CA 1
ATOM 814 C C . ASP A 1 105 ? 27.333 1.432 42.874 1.00 36.38 105 ASP A C 1
ATOM 816 O O . ASP A 1 105 ? 27.746 0.337 42.412 1.00 36.38 105 ASP A O 1
#

Foldseek 3Di:
DDDFDWDWDKAALPVDPLSVLLLVLVLVQQVVFVVVDDSVNSNCQSHDRQKIKTFTATDPSRGFWIWIWGDPPVVPDIGTPDTGGHCVPVPPPDPPPPPPPPDDD